Protein AF-A0A1M7IR23-F1 (afdb_monomer_lite)

Organism: NCBI:txid1027249

Sequence (143 aa):
MKNNFIKSIIIGTFAGFVLGLLLWWMEKITGEKVYTLLLNVDFIFQGIRLSLWIEWLFHLIISWLLVYIYLIMLQFCKTWFRRLLLILLLSFLAASSYIPLTILAIKETPALTNGIAIMLWTMGHLFYGISVFYFSNFLHVHK

Secondary structure (DSSP, 8-state):
---HHHHHHHHHHHHHHHHHHHHHHHHHHH---HHHHHT--GGGGTT----HHHHHHHHHHHHHHHHHHHHHHGGG--SHHHHHHHHHHHHHHHHTTHHHHHHT-SS----TT-HHHHHHHHHHHHHHHHHHHHHHHHHHH--

Foldseek 3Di:
DPPLLVLLLVLLVVLLVLLLVLQVVVCVVPVACLSVLQLQPCLVVVNDDDPPVVSSVVSSVVSSVLLSVLVVCVVVVPDLVSSLVSLLVSLVVVLVCSVVSCVSGPDDHDDPPPPVSSVSSSVSSNSSSVSSSVSVCVVVVVD

pLDDT: mean 93.14, std 9.97, range [42.0, 98.62]

Radius of gyration: 15.56 Å; chains: 1; bounding box: 39×24×45 Å

Structure (mmCIF, N/CA/C/O backbone):
data_AF-A0A1M7IR23-F1
#
_entry.id   AF-A0A1M7IR23-F1
#
loop_
_atom_site.group_PDB
_atom_site.id
_atom_site.type_symbol
_atom_site.label_atom_id
_atom_site.label_alt_id
_atom_site.label_comp_id
_atom_site.label_asym_id
_atom_site.label_entity_id
_atom_site.label_seq_id
_atom_site.pdbx_PDB_ins_code
_atom_site.Cartn_x
_atom_site.Cartn_y
_atom_site.Cartn_z
_atom_site.occupancy
_atom_site.B_iso_or_equiv
_atom_site.auth_seq_id
_atom_site.auth_comp_id
_atom_site.auth_asym_id
_atom_site.auth_atom_id
_atom_site.pdbx_PDB_model_num
ATOM 1 N N . MET A 1 1 ? -7.055 -2.671 27.732 1.00 46.69 1 MET A N 1
ATOM 2 C CA . MET A 1 1 ? -6.507 -2.383 26.386 1.00 46.69 1 MET A CA 1
ATOM 3 C C . MET A 1 1 ? -6.452 -3.680 25.578 1.00 46.69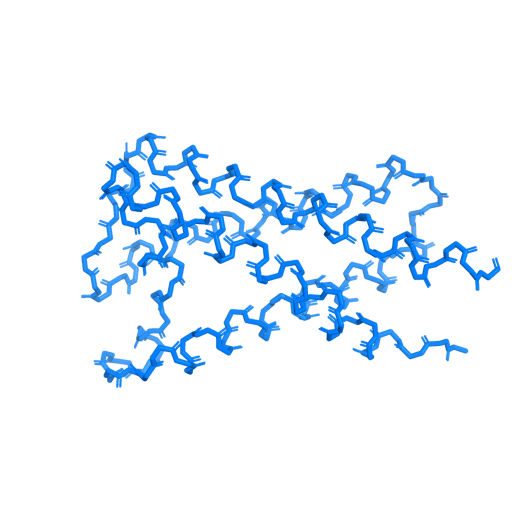 1 MET A C 1
ATOM 5 O O . MET A 1 1 ? -5.680 -4.554 25.934 1.00 46.69 1 MET A O 1
ATOM 9 N N . LYS A 1 2 ? -7.318 -3.877 24.566 1.00 58.16 2 LYS A N 1
ATOM 10 C CA . LYS A 1 2 ? -7.216 -5.048 23.660 1.00 58.16 2 LYS A CA 1
ATOM 11 C C . LYS A 1 2 ? -6.091 -4.729 22.666 1.00 58.16 2 LYS A C 1
ATOM 13 O O . LYS A 1 2 ? -6.103 -3.632 22.124 1.00 58.16 2 LYS A O 1
ATOM 18 N N . ASN A 1 3 ? -5.128 -5.630 22.494 1.00 85.00 3 ASN A N 1
ATOM 19 C CA . ASN A 1 3 ? -3.838 -5.366 21.851 1.00 85.00 3 ASN A CA 1
ATOM 20 C C . ASN A 1 3 ? -3.979 -4.857 20.394 1.00 85.00 3 ASN A C 1
ATOM 22 O O . ASN A 1 3 ? -4.176 -5.652 19.474 1.00 85.00 3 ASN A O 1
ATOM 26 N N . ASN A 1 4 ? -3.902 -3.534 20.190 1.00 89.19 4 ASN A N 1
ATOM 27 C CA . ASN A 1 4 ? -4.023 -2.894 18.871 1.00 89.19 4 ASN A CA 1
ATOM 28 C C . ASN A 1 4 ? -2.968 -3.403 17.881 1.00 89.19 4 ASN A C 1
ATOM 30 O O . ASN A 1 4 ? -3.243 -3.446 16.689 1.00 89.19 4 ASN A O 1
ATOM 34 N N . PHE A 1 5 ? -1.811 -3.841 18.380 1.00 92.44 5 PHE A N 1
ATOM 35 C CA . PHE A 1 5 ? -0.742 -4.413 17.569 1.00 92.44 5 PHE A CA 1
ATOM 36 C C . PHE A 1 5 ? -1.143 -5.752 16.931 1.00 92.44 5 PHE A C 1
ATOM 38 O O . PHE A 1 5 ? -0.986 -5.955 15.733 1.00 92.44 5 PHE A O 1
ATOM 45 N N . ILE A 1 6 ? -1.749 -6.665 17.699 1.00 93.31 6 ILE A N 1
ATOM 46 C CA . ILE A 1 6 ? -2.230 -7.942 17.139 1.00 93.31 6 ILE A CA 1
ATOM 47 C C . ILE A 1 6 ? -3.343 -7.682 16.119 1.00 93.31 6 ILE A C 1
ATOM 49 O O . ILE A 1 6 ? -3.360 -8.269 15.039 1.00 93.31 6 ILE A O 1
ATOM 53 N N . LYS A 1 7 ? -4.262 -6.761 16.437 1.00 93.62 7 LYS A N 1
ATOM 54 C CA . LYS A 1 7 ? -5.332 -6.378 15.510 1.00 93.62 7 LYS A CA 1
ATOM 55 C C . LYS A 1 7 ? -4.785 -5.794 14.210 1.00 93.62 7 LYS A C 1
ATOM 57 O O . LYS A 1 7 ? -5.320 -6.121 13.155 1.00 93.62 7 LYS A O 1
ATOM 62 N N . SER A 1 8 ? -3.749 -4.956 14.269 1.00 96.31 8 SER A N 1
ATOM 63 C CA . SER A 1 8 ? -3.169 -4.354 13.069 1.00 96.31 8 SER A CA 1
ATOM 64 C C . SER A 1 8 ? -2.486 -5.378 12.175 1.00 96.31 8 SER A C 1
ATOM 66 O O . SER A 1 8 ? -2.649 -5.297 10.961 1.00 96.31 8 SER A O 1
ATOM 68 N N . ILE A 1 9 ? -1.813 -6.378 12.754 1.00 96.62 9 ILE A N 1
ATOM 69 C CA . ILE A 1 9 ? -1.247 -7.494 11.985 1.00 96.62 9 ILE A CA 1
ATOM 70 C C . ILE A 1 9 ? -2.359 -8.258 11.264 1.00 96.62 9 ILE A C 1
ATOM 72 O O . ILE A 1 9 ? -2.277 -8.457 10.056 1.00 96.62 9 ILE A O 1
ATOM 76 N N . ILE A 1 10 ? -3.427 -8.644 11.968 1.00 96.00 10 ILE A N 1
ATOM 77 C CA . ILE A 1 10 ? -4.526 -9.420 11.370 1.00 96.00 10 ILE A CA 1
ATOM 78 C C . ILE A 1 10 ? -5.216 -8.616 10.261 1.00 96.00 10 ILE A C 1
ATOM 80 O O . ILE A 1 10 ? -5.286 -9.063 9.118 1.00 96.00 10 ILE A O 1
ATOM 84 N N . ILE A 1 11 ? -5.699 -7.413 10.584 1.00 97.12 11 ILE A N 1
ATOM 85 C CA . ILE A 1 11 ? -6.454 -6.571 9.646 1.00 97.12 11 ILE A CA 1
ATOM 86 C C . ILE A 1 11 ? -5.583 -6.173 8.452 1.00 97.12 11 ILE A C 1
ATOM 88 O O . ILE A 1 11 ? -6.040 -6.266 7.316 1.00 97.12 11 ILE A O 1
ATOM 92 N N . GLY A 1 12 ? -4.343 -5.739 8.698 1.00 97.62 12 GLY A N 1
ATOM 93 C CA . GLY A 1 12 ? -3.431 -5.322 7.635 1.00 97.62 12 GLY A CA 1
ATOM 94 C C . GLY A 1 12 ? -3.013 -6.486 6.743 1.00 97.62 12 GLY A C 1
ATOM 95 O O . GLY A 1 12 ? -2.921 -6.316 5.536 1.00 97.62 12 GLY A O 1
ATOM 96 N N . THR A 1 13 ? -2.881 -7.698 7.288 1.00 97.44 13 THR A N 1
ATOM 97 C CA . THR A 1 13 ? -2.653 -8.891 6.461 1.00 97.44 13 THR A CA 1
ATOM 98 C C . THR A 1 13 ? -3.815 -9.115 5.498 1.00 97.44 13 THR A C 1
ATOM 100 O O . THR A 1 13 ? -3.600 -9.133 4.290 1.00 97.44 13 THR A O 1
ATOM 103 N N . PHE A 1 14 ? -5.056 -9.207 5.990 1.00 97.38 14 PHE A N 1
ATOM 104 C CA . PHE A 1 14 ? -6.212 -9.430 5.113 1.00 97.38 14 PHE A CA 1
ATOM 105 C C . PHE A 1 14 ? -6.420 -8.294 4.104 1.00 97.38 14 PHE A C 1
ATOM 107 O O . PHE A 1 14 ? -6.625 -8.559 2.921 1.00 97.38 14 PHE A O 1
ATOM 114 N N . ALA A 1 15 ? -6.334 -7.034 4.536 1.00 97.94 15 ALA A N 1
ATOM 115 C CA . ALA A 1 15 ? -6.494 -5.893 3.637 1.00 97.94 15 ALA A CA 1
ATOM 116 C C . ALA A 1 15 ? -5.353 -5.798 2.608 1.00 97.94 15 ALA A C 1
ATOM 118 O O . ALA A 1 15 ? -5.609 -5.527 1.436 1.00 97.94 15 ALA A O 1
ATOM 119 N N . GLY A 1 16 ? -4.110 -6.065 3.017 1.00 97.62 16 GLY A N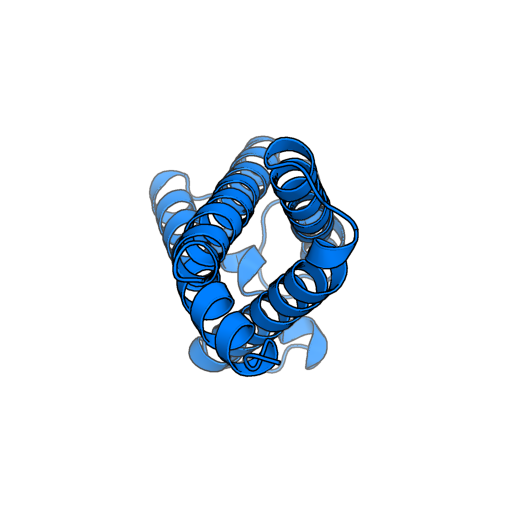 1
ATOM 120 C CA . GLY A 1 16 ? -2.951 -6.123 2.128 1.00 97.62 16 GLY A CA 1
ATOM 121 C C . GLY A 1 16 ? -3.072 -7.238 1.089 1.00 97.62 16 GLY A C 1
ATOM 122 O O . GLY A 1 16 ? -2.802 -7.003 -0.087 1.00 97.62 16 GLY A O 1
ATOM 123 N N . PHE A 1 17 ? -3.571 -8.416 1.481 1.00 96.88 17 PHE A N 1
ATOM 124 C CA . PHE A 1 17 ? -3.894 -9.490 0.538 1.00 96.88 17 PHE A CA 1
ATOM 125 C C . PHE A 1 17 ? -4.951 -9.065 -0.481 1.00 96.88 17 PHE A C 1
ATOM 127 O O . PHE A 1 17 ? -4.759 -9.299 -1.672 1.00 96.88 17 PHE A O 1
ATOM 134 N N . VAL A 1 18 ? -6.031 -8.407 -0.042 1.00 97.50 18 VAL A N 1
ATOM 135 C CA . VAL A 1 18 ? -7.059 -7.876 -0.954 1.00 97.50 18 VAL A CA 1
ATOM 136 C C . VAL A 1 18 ? -6.439 -6.911 -1.965 1.00 97.50 18 VAL A C 1
ATOM 138 O O . VAL A 1 18 ? -6.670 -7.069 -3.161 1.00 97.50 18 VAL A O 1
ATOM 141 N N . LEU A 1 19 ? -5.617 -5.958 -1.513 1.00 98.25 19 LEU A N 1
ATOM 142 C CA . LEU A 1 19 ? -4.945 -4.997 -2.392 1.00 98.25 19 LEU A CA 1
ATOM 143 C C . LEU A 1 19 ? -4.027 -5.686 -3.406 1.00 98.25 19 LEU A C 1
ATOM 145 O O . LEU A 1 19 ? -4.135 -5.434 -4.605 1.00 98.25 19 LEU A O 1
ATOM 149 N N . GLY A 1 20 ? -3.129 -6.549 -2.929 1.00 97.62 20 GLY A N 1
ATOM 150 C CA . GLY A 1 20 ? -2.149 -7.203 -3.789 1.00 97.62 20 GLY A CA 1
ATOM 151 C C . GLY A 1 20 ? -2.800 -8.140 -4.803 1.00 97.62 20 GLY A C 1
ATOM 152 O O . GLY A 1 20 ? -2.437 -8.100 -5.974 1.00 97.62 20 GLY A O 1
ATOM 153 N N . LEU A 1 21 ? -3.813 -8.917 -4.400 1.00 97.44 21 LEU A N 1
ATOM 154 C CA . LEU A 1 21 ? -4.580 -9.752 -5.330 1.00 97.44 21 LEU A CA 1
ATOM 155 C C . LEU A 1 21 ? -5.333 -8.904 -6.358 1.00 97.44 21 LEU A C 1
ATOM 157 O O . LEU A 1 21 ? -5.320 -9.238 -7.539 1.00 97.44 21 LEU A O 1
ATOM 161 N N . LEU A 1 22 ? -5.967 -7.809 -5.931 1.00 98.12 22 LEU A N 1
ATOM 162 C CA . LEU A 1 22 ? -6.719 -6.933 -6.826 1.00 98.12 22 LEU A CA 1
ATOM 163 C C . LEU A 1 22 ? -5.813 -6.300 -7.887 1.00 98.12 22 LEU A C 1
ATOM 165 O O . LEU A 1 22 ? -6.127 -6.375 -9.073 1.00 98.12 22 LEU A O 1
ATOM 169 N N . LEU A 1 23 ? -4.673 -5.734 -7.480 1.00 98.25 23 LEU A N 1
ATOM 170 C CA . LEU A 1 23 ? -3.718 -5.144 -8.420 1.00 98.25 23 LEU A CA 1
ATOM 171 C C . LEU A 1 23 ? -3.078 -6.204 -9.320 1.00 98.25 23 LEU A C 1
ATOM 173 O O . LEU A 1 23 ? -2.887 -5.943 -10.505 1.00 98.25 23 LEU A O 1
ATOM 177 N N . TRP A 1 24 ? -2.801 -7.404 -8.799 1.00 98.12 24 TRP A N 1
ATOM 178 C CA . TRP A 1 24 ? -2.305 -8.520 -9.609 1.00 98.12 24 TRP A CA 1
ATOM 179 C C . TRP A 1 24 ? -3.298 -8.902 -10.709 1.00 98.12 24 TRP A C 1
ATOM 181 O O . TRP A 1 24 ? -2.919 -9.020 -11.873 1.00 98.12 24 TRP A O 1
ATOM 191 N N . TRP A 1 25 ? -4.579 -9.046 -10.360 1.00 98.31 25 TRP A N 1
ATOM 192 C CA . TRP A 1 25 ? -5.643 -9.332 -11.324 1.00 98.31 25 TRP A CA 1
ATOM 193 C C . TRP A 1 25 ? -5.797 -8.210 -12.355 1.00 98.31 25 TRP A C 1
ATOM 195 O O . TRP A 1 25 ? -5.897 -8.493 -13.548 1.00 98.31 25 TRP A O 1
ATOM 205 N N . MET A 1 26 ? -5.784 -6.947 -11.918 1.00 98.38 26 MET A N 1
ATOM 206 C CA . MET A 1 26 ? -5.869 -5.790 -12.814 1.00 98.38 26 MET A CA 1
ATOM 207 C C . MET A 1 26 ? -4.711 -5.768 -13.812 1.00 98.38 26 MET A C 1
ATOM 209 O O . MET A 1 26 ? -4.964 -5.669 -15.008 1.00 98.38 26 MET A O 1
ATOM 213 N N . GLU A 1 27 ? -3.473 -5.950 -13.348 1.00 98.50 27 GLU A N 1
ATOM 214 C CA . GLU A 1 27 ? -2.290 -6.030 -14.213 1.00 98.50 27 GLU A CA 1
ATOM 215 C C . GLU A 1 27 ? -2.403 -7.171 -15.231 1.00 98.50 27 GLU A C 1
ATOM 217 O O . GLU A 1 27 ? -2.088 -6.987 -16.406 1.00 98.50 27 GLU A O 1
ATOM 222 N N . LYS A 1 28 ? -2.903 -8.344 -14.822 1.00 98.12 28 LYS A N 1
ATOM 223 C CA . LYS A 1 28 ? -3.093 -9.478 -15.740 1.00 98.12 28 LYS A CA 1
ATOM 224 C C . LYS A 1 28 ? -4.121 -9.212 -16.836 1.00 98.12 28 LYS A C 1
ATOM 226 O O . LYS A 1 28 ? -3.969 -9.757 -17.925 1.00 98.12 28 LYS A O 1
ATOM 231 N N . ILE A 1 29 ? -5.147 -8.412 -16.555 1.00 98.00 29 ILE A N 1
ATOM 232 C CA . ILE A 1 29 ? -6.216 -8.103 -17.513 1.00 98.00 29 ILE A CA 1
ATOM 233 C C . ILE A 1 29 ? -5.825 -6.939 -18.430 1.00 98.00 29 ILE A C 1
ATOM 235 O O . ILE A 1 29 ? -6.089 -6.999 -19.628 1.00 98.00 29 ILE A O 1
ATOM 239 N N . THR A 1 30 ? -5.224 -5.877 -17.889 1.00 97.62 30 THR A N 1
ATOM 240 C CA . THR A 1 30 ? -4.953 -4.642 -18.644 1.00 97.62 30 THR A CA 1
ATOM 241 C C . THR A 1 30 ? -3.548 -4.584 -19.236 1.00 97.62 30 THR A C 1
ATOM 243 O O . THR A 1 30 ? -3.311 -3.802 -20.151 1.00 97.62 30 THR A O 1
ATOM 246 N N . GLY A 1 31 ? -2.609 -5.379 -18.716 1.00 97.56 31 GLY A N 1
ATOM 247 C CA . GLY A 1 31 ? -1.181 -5.279 -19.029 1.00 97.56 31 GLY A CA 1
ATOM 248 C C . GLY A 1 31 ? -0.471 -4.122 -18.318 1.00 97.56 31 GLY A C 1
ATOM 249 O O . GLY A 1 31 ? 0.750 -4.001 -18.423 1.00 97.56 31 GLY A O 1
ATOM 250 N N . GLU A 1 32 ? -1.202 -3.289 -17.573 1.00 98.12 32 GLU A N 1
ATOM 251 C CA . GLU A 1 32 ? -0.627 -2.177 -16.822 1.00 98.12 32 GLU A CA 1
ATOM 252 C C . GLU A 1 32 ? 0.116 -2.692 -15.595 1.00 98.12 32 GLU A C 1
ATOM 254 O O . GLU A 1 32 ? -0.480 -3.338 -14.736 1.00 98.12 32 GLU A O 1
ATOM 259 N N . LYS A 1 33 ? 1.406 -2.363 -15.485 1.00 97.88 33 LYS A N 1
ATOM 260 C CA . LYS A 1 33 ? 2.358 -2.896 -14.492 1.00 97.88 33 LYS A CA 1
ATOM 261 C C . LYS A 1 33 ? 2.138 -2.398 -13.047 1.00 97.88 33 LYS A C 1
ATOM 263 O O . LYS A 1 33 ? 3.093 -2.084 -12.339 1.00 97.88 33 LYS A O 1
ATOM 268 N N . VAL A 1 34 ? 0.887 -2.269 -12.599 1.00 98.19 34 VAL A N 1
ATOM 269 C CA . VAL A 1 34 ? 0.507 -1.717 -11.285 1.00 98.19 34 VAL A CA 1
ATOM 270 C C . VAL A 1 34 ? 0.831 -2.642 -10.113 1.00 98.19 34 VAL A C 1
ATOM 272 O O . VAL A 1 34 ? 1.140 -2.159 -9.028 1.00 98.19 34 VAL A O 1
ATOM 275 N N . TYR A 1 35 ? 0.807 -3.959 -10.301 1.00 97.81 35 TYR A N 1
ATOM 276 C CA . TYR A 1 35 ? 1.234 -4.915 -9.279 1.00 97.81 35 TYR A CA 1
ATOM 277 C C . TYR A 1 35 ? 2.757 -5.041 -9.237 1.00 97.81 35 TYR A C 1
ATOM 279 O O . TYR A 1 35 ? 3.348 -5.125 -8.162 1.00 97.81 35 TYR A O 1
ATOM 287 N N . THR A 1 36 ? 3.407 -4.968 -10.396 1.00 96.69 36 THR A N 1
ATOM 288 C CA . THR A 1 36 ? 4.863 -4.857 -10.495 1.00 96.69 36 THR A CA 1
ATOM 289 C C . THR A 1 36 ? 5.361 -3.577 -9.813 1.00 96.69 36 THR A C 1
ATOM 291 O O . THR A 1 36 ? 6.337 -3.629 -9.067 1.00 96.69 36 THR A O 1
ATOM 294 N N . LEU A 1 37 ? 4.663 -2.449 -10.000 1.00 97.25 37 LEU A N 1
ATOM 295 C CA . LEU A 1 37 ? 4.935 -1.198 -9.288 1.00 97.25 37 LEU A CA 1
ATOM 296 C C . LEU A 1 37 ? 4.704 -1.338 -7.783 1.00 97.25 37 LEU A C 1
ATOM 298 O O . LEU A 1 37 ? 5.515 -0.825 -7.018 1.00 97.25 37 LEU A O 1
ATOM 302 N N . LEU A 1 38 ? 3.641 -2.040 -7.359 1.00 96.88 38 LEU A N 1
ATOM 303 C CA . LEU A 1 38 ? 3.421 -2.334 -5.943 1.00 96.88 38 LEU A CA 1
ATOM 304 C C . LEU A 1 38 ? 4.669 -3.008 -5.389 1.00 96.88 38 LEU A C 1
ATOM 306 O O . LEU A 1 38 ? 5.282 -2.477 -4.489 1.00 96.88 38 LEU A O 1
ATOM 310 N N . LEU A 1 39 ? 5.138 -4.093 -5.994 1.00 95.44 39 LEU A N 1
ATOM 311 C CA . LEU A 1 39 ? 6.285 -4.853 -5.495 1.00 95.44 39 LEU A CA 1
ATOM 312 C C . LEU A 1 39 ? 7.661 -4.194 -5.697 1.00 95.44 39 LEU A C 1
ATOM 314 O O . LEU A 1 39 ? 8.678 -4.796 -5.354 1.00 95.44 39 LEU A O 1
ATOM 318 N N . ASN A 1 40 ? 7.729 -2.969 -6.218 1.00 93.62 40 ASN A N 1
ATOM 319 C CA . ASN A 1 40 ? 8.982 -2.257 -6.444 1.00 93.62 40 ASN A CA 1
ATOM 320 C C . ASN A 1 40 ? 9.571 -1.731 -5.120 1.00 93.62 40 ASN A C 1
ATOM 322 O O . ASN A 1 40 ? 9.486 -0.544 -4.831 1.00 93.62 40 ASN A O 1
ATOM 326 N N . VAL A 1 41 ? 10.179 -2.608 -4.315 1.00 91.50 41 VAL A N 1
ATOM 327 C CA . VAL A 1 41 ? 10.924 -2.256 -3.078 1.00 91.50 41 VAL A CA 1
ATOM 328 C C . VAL A 1 41 ? 12.426 -2.510 -3.190 1.00 91.50 41 VAL A C 1
ATOM 330 O O . VAL A 1 41 ? 13.200 -2.140 -2.311 1.00 91.50 41 VAL A O 1
ATOM 333 N N . ASP A 1 42 ? 12.859 -3.083 -4.305 1.00 84.88 42 ASP A N 1
ATOM 334 C CA . ASP A 1 42 ? 14.247 -3.388 -4.654 1.00 84.88 42 ASP A CA 1
ATOM 335 C C . ASP A 1 42 ? 15.144 -2.140 -4.611 1.00 84.88 42 ASP A C 1
ATOM 337 O O . ASP A 1 42 ? 16.348 -2.235 -4.364 1.00 84.88 42 ASP A O 1
ATOM 341 N N . PHE A 1 43 ? 14.558 -0.955 -4.826 1.00 87.31 43 PHE A N 1
ATOM 342 C CA . PHE A 1 43 ? 15.260 0.327 -4.758 1.00 87.31 43 PHE A CA 1
ATOM 343 C C . PHE A 1 43 ? 15.863 0.599 -3.375 1.00 87.31 43 PHE A C 1
ATOM 345 O O . PHE A 1 43 ? 16.894 1.260 -3.276 1.00 87.31 43 PHE A O 1
ATOM 352 N N . ILE A 1 44 ? 15.278 0.035 -2.312 1.00 87.06 44 ILE A N 1
ATOM 353 C CA . ILE A 1 44 ? 15.803 0.122 -0.941 1.00 87.06 44 ILE A CA 1
ATOM 354 C C . ILE A 1 44 ? 17.150 -0.610 -0.833 1.00 87.06 44 ILE A C 1
ATOM 356 O O . ILE A 1 44 ? 18.024 -0.207 -0.070 1.00 87.06 44 ILE A O 1
ATOM 360 N N . PHE A 1 45 ? 17.340 -1.660 -1.635 1.00 87.19 45 PHE A N 1
ATOM 361 C CA . PHE A 1 45 ? 18.513 -2.534 -1.617 1.00 87.19 45 PHE A CA 1
ATOM 362 C C . PHE A 1 45 ? 19.413 -2.332 -2.838 1.00 87.19 45 PHE A C 1
ATOM 364 O O . PHE A 1 45 ? 20.116 -3.255 -3.243 1.00 87.19 45 PHE A O 1
ATOM 371 N N . GLN A 1 46 ? 19.385 -1.138 -3.440 1.00 83.31 46 GLN A N 1
ATOM 372 C CA . GLN A 1 46 ? 20.232 -0.775 -4.585 1.00 83.31 46 GLN A CA 1
ATOM 373 C C . GLN A 1 46 ? 20.127 -1.767 -5.762 1.00 83.31 46 GLN A C 1
ATOM 375 O O . GLN A 1 46 ? 21.104 -2.026 -6.461 1.00 83.31 46 GLN A O 1
ATOM 380 N N . GLY A 1 47 ? 18.943 -2.350 -5.981 1.00 77.12 47 GLY A N 1
ATOM 381 C CA . GLY A 1 47 ? 18.698 -3.265 -7.099 1.00 77.12 47 GLY A CA 1
ATOM 382 C C . GLY A 1 47 ? 19.110 -4.716 -6.861 1.00 77.12 47 GLY A C 1
ATOM 383 O O . GLY A 1 47 ? 19.076 -5.512 -7.804 1.00 77.12 47 GLY A O 1
ATOM 384 N N . ILE A 1 48 ? 19.455 -5.102 -5.625 1.00 87.00 48 ILE A N 1
ATOM 385 C CA . ILE A 1 48 ? 19.532 -6.523 -5.266 1.00 87.00 48 ILE A CA 1
ATOM 386 C C . ILE A 1 48 ? 18.156 -7.146 -5.514 1.00 87.00 48 ILE A C 1
ATOM 388 O O . ILE A 1 48 ? 17.157 -6.714 -4.940 1.00 87.00 48 ILE A O 1
ATOM 392 N N . ARG A 1 49 ?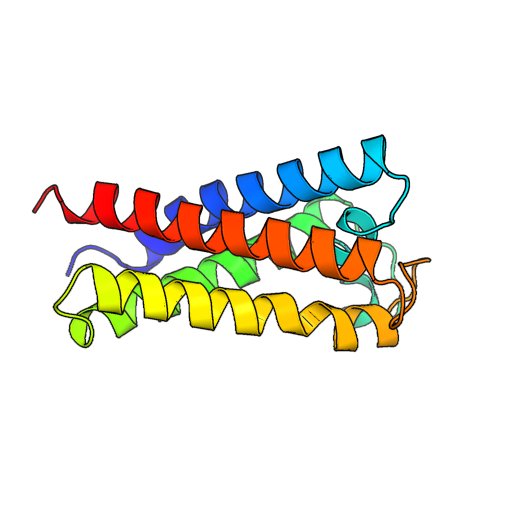 18.115 -8.183 -6.359 1.00 85.00 49 ARG A N 1
ATOM 393 C CA . ARG A 1 49 ? 16.883 -8.925 -6.643 1.00 85.00 49 ARG A CA 1
ATOM 394 C C . ARG A 1 49 ? 16.392 -9.596 -5.369 1.00 85.00 49 ARG A C 1
ATOM 396 O O . ARG A 1 49 ? 16.998 -10.556 -4.890 1.00 85.00 49 ARG A O 1
ATOM 403 N N . LEU A 1 50 ? 15.289 -9.090 -4.841 1.00 88.56 50 LEU A N 1
ATOM 404 C CA . LEU A 1 50 ? 14.596 -9.705 -3.727 1.00 88.56 50 LEU A CA 1
ATOM 405 C C . LEU A 1 50 ? 13.749 -10.873 -4.234 1.00 88.56 50 LEU A C 1
ATOM 407 O O . LEU A 1 50 ? 13.372 -10.956 -5.402 1.00 88.56 50 LEU A O 1
ATOM 411 N N . SER A 1 51 ? 13.458 -11.816 -3.341 1.00 92.00 51 SER A N 1
ATOM 412 C CA . SER A 1 51 ? 12.422 -12.798 -3.643 1.00 92.00 51 SER A CA 1
ATOM 413 C C . SER A 1 51 ? 11.052 -12.130 -3.565 1.00 92.00 51 SER A C 1
ATOM 415 O O . SER A 1 51 ? 10.833 -11.248 -2.732 1.00 92.00 51 SER A O 1
ATOM 417 N N . LEU A 1 52 ? 10.104 -12.623 -4.360 1.00 90.44 52 LEU A N 1
ATOM 418 C CA . LEU A 1 52 ? 8.715 -12.160 -4.353 1.00 90.44 52 LEU A CA 1
ATOM 419 C C . LEU A 1 52 ? 8.113 -12.117 -2.937 1.00 90.44 52 LEU A C 1
ATOM 421 O O . LEU A 1 52 ? 7.392 -11.187 -2.590 1.00 90.44 52 LEU A O 1
ATOM 425 N N . TRP A 1 53 ? 8.428 -13.115 -2.104 1.00 92.50 53 TRP A N 1
ATOM 426 C CA . TRP A 1 53 ? 7.931 -13.209 -0.730 1.00 92.50 53 TRP A CA 1
ATOM 427 C C . TRP A 1 53 ? 8.468 -12.097 0.170 1.00 92.50 53 TRP A C 1
ATOM 429 O O . TRP A 1 53 ? 7.748 -11.606 1.036 1.00 92.50 53 TRP A O 1
ATOM 439 N N . ILE A 1 54 ? 9.718 -11.681 -0.046 1.00 92.94 54 ILE A N 1
ATOM 440 C CA . ILE A 1 54 ? 10.326 -10.575 0.697 1.00 92.94 54 ILE A CA 1
ATOM 441 C C . ILE A 1 54 ? 9.706 -9.247 0.248 1.00 92.94 54 ILE A C 1
ATOM 443 O O . ILE A 1 54 ? 9.335 -8.442 1.099 1.00 92.94 54 ILE A O 1
ATOM 447 N N . GLU A 1 55 ? 9.520 -9.040 -1.060 1.00 93.88 55 GLU A N 1
ATOM 448 C CA . GLU A 1 55 ? 8.851 -7.843 -1.600 1.00 93.88 55 GLU A CA 1
ATOM 449 C C . GLU A 1 55 ? 7.427 -7.692 -1.044 1.00 93.88 55 GLU A C 1
ATOM 451 O O . GLU A 1 55 ? 7.019 -6.609 -0.612 1.00 93.88 55 GLU A O 1
ATOM 456 N N . TRP A 1 56 ? 6.691 -8.803 -0.968 1.00 94.38 56 TRP A N 1
ATOM 457 C CA . TRP A 1 56 ? 5.374 -8.861 -0.336 1.00 94.38 56 TRP A CA 1
ATOM 458 C C . TRP A 1 56 ? 5.408 -8.539 1.157 1.00 94.38 56 TRP A C 1
ATOM 460 O O . TRP A 1 56 ? 4.555 -7.800 1.651 1.00 94.38 56 TRP A O 1
ATOM 470 N N . LEU A 1 57 ? 6.385 -9.080 1.887 1.00 95.12 57 LEU A N 1
ATOM 471 C CA . LEU A 1 57 ? 6.502 -8.857 3.325 1.00 95.12 57 LEU A CA 1
ATOM 472 C C . LEU A 1 57 ? 6.711 -7.374 3.652 1.00 95.12 57 LEU A C 1
ATOM 474 O O . LEU A 1 57 ? 6.088 -6.875 4.589 1.00 95.12 57 LEU A O 1
ATOM 478 N N . PHE A 1 58 ? 7.512 -6.650 2.864 1.00 94.31 58 PHE A N 1
ATOM 479 C CA . PHE A 1 58 ? 7.670 -5.201 3.032 1.00 94.31 58 PHE A CA 1
ATOM 480 C C . PHE A 1 58 ? 6.333 -4.461 2.920 1.00 94.31 58 PHE A C 1
ATOM 482 O O . PHE A 1 58 ? 6.017 -3.626 3.769 1.00 94.31 58 PHE A O 1
ATOM 489 N N . HIS A 1 59 ? 5.500 -4.822 1.945 1.00 93.56 59 HIS A N 1
ATOM 490 C CA . HIS A 1 59 ? 4.169 -4.232 1.791 1.00 93.56 59 HIS A CA 1
ATOM 491 C C . HIS A 1 59 ? 3.233 -4.564 2.947 1.00 93.56 59 HIS A C 1
ATOM 493 O O . HIS A 1 59 ? 2.497 -3.692 3.415 1.00 93.56 59 HIS A O 1
ATOM 499 N N . LEU A 1 60 ? 3.287 -5.797 3.455 1.00 96.19 60 LEU A N 1
ATOM 500 C CA . LEU A 1 60 ? 2.519 -6.177 4.636 1.00 96.19 60 LEU A CA 1
ATOM 501 C C . LEU A 1 60 ? 2.953 -5.384 5.871 1.00 96.19 60 LEU A C 1
ATOM 503 O O . LEU A 1 60 ? 2.087 -4.914 6.603 1.00 96.19 60 LEU A O 1
ATOM 507 N N . ILE A 1 61 ? 4.253 -5.148 6.069 1.00 97.25 61 ILE A N 1
ATOM 508 C CA . ILE A 1 61 ? 4.757 -4.317 7.174 1.00 97.25 61 ILE A CA 1
ATOM 509 C C . ILE A 1 61 ? 4.198 -2.890 7.086 1.00 97.25 61 ILE A C 1
ATOM 511 O O . ILE A 1 61 ? 3.704 -2.363 8.087 1.00 97.25 61 ILE A O 1
ATOM 515 N N . ILE A 1 62 ? 4.214 -2.277 5.896 1.00 96.44 62 ILE A N 1
ATOM 516 C CA . ILE A 1 62 ? 3.622 -0.947 5.684 1.00 96.44 62 ILE A CA 1
ATOM 517 C C . ILE A 1 62 ? 2.113 -0.970 5.954 1.00 96.44 62 ILE A C 1
ATOM 519 O O . ILE A 1 62 ? 1.591 -0.074 6.624 1.00 96.44 62 ILE A O 1
ATOM 523 N N . SER A 1 63 ? 1.409 -2.011 5.509 1.00 97.81 63 SER A N 1
ATOM 524 C CA . SER A 1 63 ? -0.016 -2.173 5.798 1.00 97.81 63 SER A CA 1
ATOM 525 C C . SER A 1 63 ? -0.289 -2.289 7.301 1.00 97.81 63 SER A C 1
ATOM 527 O O . SER A 1 63 ? -1.156 -1.583 7.822 1.00 97.81 63 SER A O 1
ATOM 529 N N . TRP A 1 64 ? 0.477 -3.104 8.033 1.00 98.19 64 TRP A N 1
ATOM 530 C CA . TRP A 1 64 ? 0.348 -3.237 9.486 1.00 98.19 64 TRP A CA 1
ATOM 531 C C . TRP A 1 64 ? 0.567 -1.900 10.192 1.00 98.19 64 TRP A C 1
ATOM 533 O O . TRP A 1 64 ? -0.198 -1.562 11.097 1.00 98.19 64 TRP A O 1
ATOM 543 N N . LEU A 1 65 ? 1.561 -1.119 9.757 1.00 97.94 65 LEU A N 1
ATOM 544 C CA . LEU A 1 65 ? 1.832 0.211 10.298 1.00 97.94 65 LEU A CA 1
ATOM 545 C C . LEU A 1 65 ? 0.664 1.177 10.047 1.00 97.94 65 LEU A C 1
ATOM 547 O O . LEU A 1 65 ? 0.195 1.820 10.987 1.00 97.94 65 LEU A O 1
ATOM 551 N N . LEU A 1 66 ? 0.146 1.242 8.816 1.00 97.81 66 LEU A N 1
ATOM 552 C CA . LEU A 1 66 ? -1.002 2.090 8.473 1.00 97.81 66 LEU A CA 1
ATOM 553 C C . LEU A 1 66 ? -2.243 1.732 9.297 1.00 97.81 66 LEU A C 1
ATOM 555 O O . LEU A 1 66 ? -2.919 2.617 9.827 1.00 97.81 66 LEU A O 1
ATOM 559 N N . VAL A 1 67 ? -2.529 0.437 9.451 1.00 97.88 67 VAL A N 1
ATOM 560 C CA . VAL A 1 67 ? -3.658 -0.022 10.265 1.00 97.88 67 VAL A CA 1
ATOM 561 C C . VAL A 1 67 ? -3.434 0.291 11.742 1.00 97.88 67 VAL A C 1
ATOM 563 O O . VAL A 1 67 ? -4.368 0.705 12.425 1.00 97.88 67 VAL A O 1
ATOM 566 N N . TYR A 1 68 ? -2.216 0.125 12.254 1.00 96.75 68 TYR A N 1
ATOM 567 C CA . TYR A 1 68 ? -1.895 0.458 13.640 1.00 96.75 68 TYR A CA 1
ATOM 568 C C . TYR A 1 68 ? -2.120 1.948 13.934 1.00 96.75 68 TYR A C 1
ATOM 570 O O . TYR A 1 68 ? -2.798 2.283 14.911 1.00 96.75 68 TYR A O 1
ATOM 578 N N . ILE A 1 69 ? -1.639 2.830 13.049 1.00 96.81 69 ILE A N 1
ATOM 579 C CA . ILE A 1 69 ? -1.874 4.282 13.117 1.00 96.81 69 ILE A CA 1
ATOM 580 C C . ILE A 1 69 ? -3.378 4.571 13.118 1.00 96.81 69 ILE A C 1
ATOM 582 O O . ILE A 1 69 ? -3.875 5.266 14.007 1.00 96.81 69 ILE A O 1
ATOM 586 N N . TYR A 1 70 ? -4.122 3.973 12.184 1.00 96.75 70 TYR A N 1
ATOM 587 C CA . TYR A 1 70 ? -5.576 4.107 12.119 1.00 96.75 70 TYR A CA 1
ATOM 588 C C . TYR A 1 70 ? -6.261 3.694 13.434 1.00 96.75 70 TYR A C 1
ATOM 590 O O . TYR A 1 70 ? -7.063 4.461 13.969 1.00 96.75 70 TYR A O 1
ATOM 598 N N . LEU A 1 71 ? -5.913 2.533 14.005 1.00 94.81 71 LEU A N 1
ATOM 599 C CA . LEU A 1 71 ? -6.503 2.027 15.252 1.00 94.81 71 LEU A CA 1
ATOM 600 C C . LEU A 1 71 ? -6.216 2.924 16.465 1.00 94.81 71 LEU A C 1
ATOM 602 O O . LEU A 1 71 ? -7.084 3.059 17.329 1.00 94.81 71 LEU A O 1
ATOM 606 N N . ILE A 1 72 ? -5.035 3.544 16.545 1.00 93.88 72 ILE A N 1
ATOM 607 C CA . ILE A 1 72 ? -4.728 4.531 17.594 1.00 93.88 72 ILE A CA 1
ATOM 608 C C . ILE A 1 72 ? -5.591 5.780 17.414 1.00 93.88 72 ILE A C 1
ATOM 610 O O . ILE A 1 72 ? -6.162 6.293 18.377 1.00 93.88 72 ILE A O 1
ATOM 614 N N . MET A 1 73 ? -5.721 6.259 16.179 1.00 94.06 73 MET A N 1
ATOM 615 C CA . MET A 1 73 ? -6.462 7.479 15.869 1.00 94.06 73 MET A CA 1
ATOM 616 C C . MET A 1 73 ? -7.984 7.326 16.018 1.00 94.06 73 MET A C 1
ATOM 618 O O . MET A 1 73 ? -8.682 8.332 16.168 1.00 94.06 73 MET A O 1
ATOM 622 N N . LEU A 1 74 ? -8.513 6.095 16.067 1.00 91.88 74 LEU A N 1
ATOM 623 C CA . LEU A 1 74 ? -9.944 5.830 16.266 1.00 91.88 74 LEU A CA 1
ATOM 624 C C . LEU A 1 74 ? -10.532 6.494 17.518 1.00 91.88 74 LEU A C 1
ATOM 626 O O . LEU A 1 74 ? -11.717 6.831 17.516 1.00 91.88 74 LEU A O 1
ATOM 630 N N . GLN A 1 75 ? -9.732 6.726 18.564 1.00 88.38 75 GLN A N 1
ATOM 631 C CA . GLN A 1 75 ? -10.192 7.420 19.774 1.00 88.38 75 GLN A CA 1
ATOM 632 C C . GLN A 1 75 ? -10.653 8.865 19.507 1.00 88.38 75 GLN A C 1
ATOM 634 O O . GLN A 1 75 ? -11.514 9.382 20.220 1.00 88.38 75 GLN A O 1
ATOM 639 N N . PHE A 1 76 ? -10.140 9.499 18.448 1.00 89.88 76 PHE A N 1
ATOM 640 C CA . PHE A 1 76 ? -10.521 10.849 18.025 1.00 89.88 76 PHE A CA 1
ATOM 641 C C . PHE A 1 76 ? -11.710 10.846 17.041 1.00 89.88 76 PHE A C 1
ATOM 643 O O . PHE A 1 76 ? -12.343 11.878 16.803 1.00 89.88 76 PHE A O 1
ATOM 650 N N . CYS A 1 77 ? -12.077 9.678 16.505 1.00 90.19 77 CYS A N 1
ATOM 651 C CA . CYS A 1 77 ? -13.129 9.501 15.504 1.00 90.19 77 CYS A CA 1
ATOM 652 C C . CYS A 1 77 ? -14.362 8.809 16.109 1.00 90.19 77 CYS A C 1
ATOM 654 O O . CYS A 1 77 ? -14.545 7.591 16.020 1.00 90.19 77 CYS A O 1
ATOM 656 N N . LYS A 1 78 ? -15.253 9.607 16.712 1.00 85.62 78 LYS A N 1
ATOM 657 C CA . LYS A 1 78 ? -16.455 9.099 17.401 1.00 85.62 78 LYS A CA 1
ATOM 658 C C . LYS A 1 78 ? -17.558 8.588 16.467 1.00 85.62 78 LYS A C 1
ATOM 660 O O . LYS A 1 78 ? -18.338 7.739 16.880 1.00 85.62 78 LYS A O 1
ATOM 665 N N . THR A 1 79 ? -17.628 9.074 15.227 1.00 91.12 79 THR A N 1
ATOM 666 C CA . THR A 1 79 ? -18.681 8.696 14.270 1.00 91.12 79 THR A CA 1
ATOM 667 C C . THR A 1 79 ? -18.160 7.734 13.208 1.00 91.12 79 THR A C 1
ATOM 669 O O . THR A 1 79 ? -16.993 7.795 12.823 1.00 91.12 79 THR A O 1
ATOM 672 N N . TRP A 1 80 ? -19.047 6.878 12.695 1.00 91.44 80 TRP A N 1
ATOM 673 C CA . TRP A 1 80 ? -18.757 5.942 11.603 1.00 91.44 80 TRP A CA 1
ATOM 674 C C . TRP A 1 80 ? -18.154 6.654 10.382 1.00 91.44 80 TRP A C 1
ATOM 676 O O . TRP A 1 80 ? -17.098 6.259 9.893 1.00 91.44 80 TRP A O 1
ATOM 686 N N . PHE A 1 81 ? -18.750 7.782 9.982 1.00 94.06 81 PHE A N 1
ATOM 687 C CA . PHE A 1 81 ? -18.274 8.591 8.858 1.00 94.06 81 PHE A CA 1
ATOM 688 C C . PHE A 1 81 ? -16.854 9.136 9.071 1.00 94.06 81 PHE A C 1
ATOM 690 O O . PHE A 1 81 ? -16.026 9.052 8.171 1.00 94.06 81 PHE A O 1
ATOM 697 N N . ARG A 1 82 ? -16.525 9.640 10.273 1.00 95.12 82 ARG A N 1
ATOM 698 C CA . ARG A 1 82 ? -15.168 10.143 10.567 1.00 95.12 82 ARG A CA 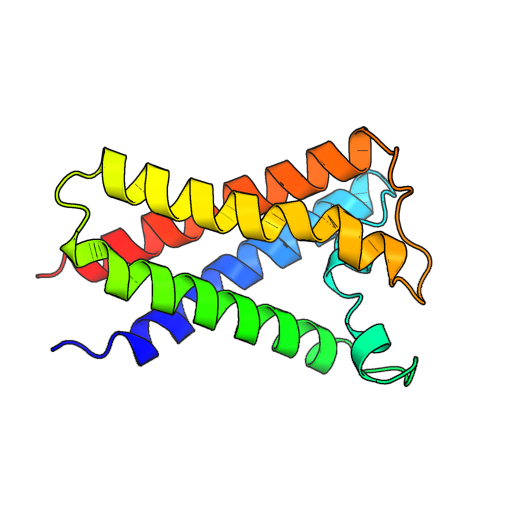1
ATOM 699 C C . ARG A 1 82 ? -14.120 9.034 10.529 1.00 95.12 82 ARG A C 1
ATOM 701 O O . ARG A 1 82 ? -12.998 9.289 10.110 1.00 95.12 82 ARG A O 1
ATOM 708 N N . ARG A 1 83 ? -14.474 7.820 10.961 1.00 95.25 83 ARG A N 1
ATOM 709 C CA . ARG A 1 83 ? -13.583 6.651 10.886 1.00 95.25 83 ARG A CA 1
ATOM 710 C C . ARG A 1 83 ? -13.324 6.249 9.437 1.00 95.25 83 ARG A C 1
ATOM 712 O O . ARG A 1 83 ? -12.173 6.032 9.079 1.00 95.25 83 ARG A O 1
ATOM 719 N N . LEU A 1 84 ? -14.373 6.209 8.611 1.00 96.62 84 LEU A N 1
ATOM 720 C CA . LEU A 1 84 ? -14.247 5.924 7.182 1.00 96.62 84 LEU A CA 1
ATOM 721 C C . LEU A 1 84 ? -13.381 6.982 6.488 1.00 96.62 84 LEU A C 1
ATOM 723 O O . LEU A 1 84 ? -12.425 6.639 5.803 1.00 96.62 84 LEU A O 1
ATOM 727 N N . LEU A 1 85 ? -13.655 8.265 6.725 1.00 97.56 85 LEU A N 1
ATOM 728 C CA . LEU A 1 85 ? -12.875 9.355 6.140 1.00 97.56 85 LEU A CA 1
ATOM 729 C C . LEU A 1 85 ? -11.395 9.288 6.543 1.00 97.56 85 LEU A C 1
ATOM 731 O O . LEU A 1 85 ? -10.527 9.477 5.697 1.00 97.56 85 LEU A O 1
ATOM 735 N N . LEU A 1 86 ? -11.103 8.979 7.811 1.00 97.56 86 LEU A N 1
ATOM 736 C CA . LEU A 1 86 ? -9.732 8.829 8.295 1.00 97.56 86 LEU A CA 1
ATOM 737 C C . LEU A 1 86 ? -8.973 7.738 7.529 1.00 97.56 86 LEU A C 1
ATOM 739 O O . LEU A 1 86 ? -7.859 7.986 7.070 1.00 97.56 86 LEU A O 1
ATOM 743 N N . ILE A 1 87 ? -9.548 6.540 7.383 1.00 97.81 87 ILE A N 1
ATOM 744 C CA . ILE A 1 87 ? -8.851 5.456 6.678 1.00 97.81 87 ILE A CA 1
ATOM 745 C C . ILE A 1 87 ? -8.753 5.717 5.175 1.00 97.81 87 ILE A C 1
ATOM 747 O O . ILE A 1 87 ? -7.734 5.385 4.577 1.00 97.81 87 ILE A O 1
ATOM 751 N N . LEU A 1 88 ? -9.751 6.362 4.568 1.00 98.12 88 LEU A N 1
ATOM 752 C CA . LEU A 1 88 ? -9.669 6.778 3.168 1.00 98.12 88 LEU A CA 1
ATOM 753 C C . LEU A 1 88 ? -8.566 7.818 2.950 1.00 98.12 88 LEU A C 1
ATOM 755 O O . LEU A 1 88 ? -7.841 7.716 1.967 1.00 98.12 88 LEU A O 1
ATOM 759 N N . LEU A 1 89 ? -8.377 8.759 3.880 1.00 98.25 89 LEU A N 1
ATOM 760 C CA . LEU A 1 89 ? -7.281 9.726 3.819 1.00 98.25 89 LEU A CA 1
ATOM 761 C C . LEU A 1 89 ? -5.914 9.044 3.956 1.00 98.25 89 LEU A C 1
ATOM 763 O O . LEU A 1 89 ? -5.025 9.297 3.149 1.00 98.25 89 LEU A O 1
ATOM 767 N N . LEU A 1 90 ? -5.747 8.151 4.937 1.00 98.19 90 LEU A N 1
ATOM 768 C CA . LEU A 1 90 ? -4.510 7.375 5.096 1.00 98.19 90 LEU A CA 1
ATOM 769 C C . LEU A 1 90 ? -4.224 6.507 3.864 1.00 98.19 90 LEU A C 1
ATOM 771 O O . LEU A 1 90 ? -3.081 6.408 3.427 1.00 98.19 90 LEU A O 1
ATOM 775 N N . SER A 1 91 ? -5.265 5.909 3.283 1.00 98.19 91 SER A N 1
ATOM 776 C CA . SER A 1 91 ? -5.144 5.103 2.071 1.00 98.19 91 SER A CA 1
ATOM 777 C C . SER A 1 91 ? -4.807 5.947 0.843 1.00 98.19 91 SER A C 1
ATOM 779 O O . SER A 1 91 ? -4.003 5.535 0.015 1.00 98.19 91 SER A O 1
ATOM 781 N N . PHE A 1 92 ? -5.360 7.155 0.741 1.00 97.88 92 PHE A N 1
ATOM 782 C CA . PHE A 1 92 ? -5.004 8.102 -0.310 1.00 97.88 92 PHE A CA 1
ATOM 783 C C . PHE A 1 92 ? -3.544 8.552 -0.184 1.00 97.88 92 PHE A C 1
ATOM 785 O O . PHE A 1 92 ? -2.825 8.562 -1.177 1.00 97.88 92 PHE A O 1
ATOM 792 N N . LEU A 1 93 ? -3.070 8.840 1.033 1.00 97.88 93 LEU A N 1
ATOM 793 C CA . LEU A 1 93 ? -1.654 9.133 1.281 1.00 97.88 93 LEU A CA 1
ATOM 794 C C . LEU A 1 93 ? -0.753 7.961 0.870 1.00 97.88 93 LEU A C 1
ATOM 796 O O . LEU A 1 93 ? 0.294 8.183 0.267 1.00 97.88 93 LEU A O 1
ATOM 800 N N . ALA A 1 94 ? -1.174 6.723 1.143 1.00 97.31 94 ALA A N 1
ATOM 801 C CA . ALA A 1 94 ? -0.486 5.536 0.647 1.00 97.31 94 ALA A CA 1
ATOM 802 C C . ALA A 1 94 ? -0.540 5.445 -0.889 1.00 97.31 94 ALA A C 1
ATOM 804 O O . ALA A 1 94 ? 0.482 5.177 -1.510 1.00 97.31 94 ALA A O 1
ATOM 805 N N . ALA A 1 95 ? -1.676 5.749 -1.522 1.00 97.88 95 ALA A N 1
ATOM 806 C CA . ALA A 1 95 ? -1.817 5.752 -2.978 1.00 97.88 95 ALA A CA 1
ATOM 807 C C . ALA A 1 95 ? -0.913 6.797 -3.654 1.00 97.88 95 ALA A C 1
ATOM 809 O O . ALA A 1 95 ? -0.385 6.541 -4.736 1.00 97.88 95 ALA A O 1
ATOM 810 N N . SER A 1 96 ? -0.647 7.932 -3.003 1.00 97.50 96 SER A N 1
ATOM 811 C CA . SER A 1 96 ? 0.309 8.938 -3.490 1.00 97.50 96 SER A CA 1
ATOM 812 C C . SER A 1 96 ? 1.735 8.398 -3.638 1.00 97.50 96 SER A C 1
ATOM 814 O O . SER A 1 96 ? 2.542 9.022 -4.328 1.00 97.50 96 SER A O 1
ATOM 816 N N . SER A 1 97 ? 2.045 7.225 -3.065 1.00 96.56 97 SER A N 1
ATOM 817 C CA . SER A 1 97 ? 3.311 6.522 -3.305 1.00 96.56 97 SER A CA 1
ATOM 818 C C . SER A 1 97 ? 3.521 6.104 -4.765 1.00 96.56 97 SER A C 1
ATOM 820 O O . SER A 1 97 ? 4.659 5.831 -5.133 1.00 96.56 97 SER A O 1
ATOM 822 N N . TYR A 1 98 ? 2.491 6.156 -5.622 1.00 98.06 98 TYR A N 1
ATOM 823 C CA . TYR A 1 98 ? 2.629 5.966 -7.072 1.00 98.06 98 TYR A CA 1
ATOM 824 C C . TYR A 1 98 ? 3.778 6.799 -7.653 1.00 98.06 98 TYR A C 1
ATOM 826 O O . TYR A 1 98 ? 4.610 6.285 -8.397 1.00 98.06 98 TYR A O 1
ATOM 834 N N . ILE A 1 99 ? 3.858 8.078 -7.271 1.00 96.94 99 ILE A N 1
ATOM 835 C CA . ILE A 1 99 ? 4.868 9.011 -7.780 1.00 96.94 99 ILE A CA 1
ATOM 836 C C . ILE A 1 99 ? 6.283 8.592 -7.344 1.00 96.94 99 ILE A C 1
ATOM 838 O O . ILE A 1 99 ? 7.100 8.311 -8.224 1.00 96.94 99 ILE A O 1
ATOM 842 N N . PRO A 1 100 ? 6.616 8.515 -6.036 1.00 95.88 100 PRO A N 1
ATOM 843 C CA . PRO A 1 100 ? 7.962 8.138 -5.620 1.00 95.88 100 PRO A CA 1
ATOM 844 C C . PRO A 1 100 ? 8.333 6.712 -6.041 1.00 95.88 100 PRO A C 1
ATOM 846 O O . PRO A 1 100 ? 9.469 6.507 -6.453 1.00 95.88 100 PRO A O 1
ATOM 849 N N . LEU A 1 101 ? 7.408 5.744 -6.009 1.00 95.81 101 LEU A N 1
ATOM 850 C CA . LEU A 1 101 ? 7.706 4.372 -6.436 1.00 95.81 101 LEU A CA 1
ATOM 851 C C . LEU A 1 101 ? 8.031 4.293 -7.929 1.00 95.81 101 LEU A C 1
ATOM 853 O O . LEU A 1 101 ? 8.932 3.550 -8.300 1.00 95.81 101 LEU A O 1
ATOM 857 N N . THR A 1 102 ? 7.352 5.077 -8.769 1.00 96.19 102 THR A N 1
ATOM 858 C CA . THR A 1 102 ? 7.637 5.119 -10.212 1.00 96.19 102 THR A CA 1
ATOM 859 C C . THR A 1 102 ? 8.976 5.803 -10.494 1.00 96.19 102 THR A C 1
ATOM 861 O O . THR A 1 102 ? 9.747 5.317 -11.314 1.00 96.19 102 THR A O 1
ATOM 864 N N . ILE A 1 103 ? 9.295 6.901 -9.795 1.00 96.00 103 ILE A N 1
ATOM 865 C CA . ILE A 1 103 ? 10.583 7.609 -9.947 1.00 96.00 1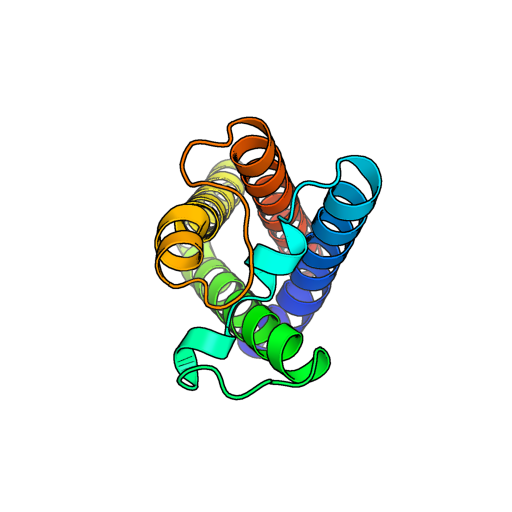03 ILE A CA 1
ATOM 866 C C . ILE A 1 103 ? 11.760 6.729 -9.510 1.00 96.00 103 ILE A C 1
ATOM 868 O O . ILE A 1 103 ? 12.816 6.750 -10.135 1.00 96.00 103 ILE A O 1
ATOM 872 N N . LEU A 1 104 ? 11.582 5.969 -8.430 1.00 94.94 104 LEU A N 1
ATOM 873 C CA . LEU A 1 104 ? 12.611 5.103 -7.854 1.00 94.94 104 LEU A CA 1
ATOM 874 C C . LEU A 1 104 ? 12.607 3.694 -8.463 1.00 94.94 104 LEU A C 1
ATOM 876 O O . LEU A 1 104 ? 13.304 2.810 -7.966 1.00 94.94 104 LEU A O 1
ATOM 880 N N . ALA A 1 105 ? 11.804 3.447 -9.499 1.00 92.75 105 ALA A N 1
ATOM 881 C CA . ALA A 1 105 ? 11.668 2.126 -10.085 1.00 92.75 105 ALA A CA 1
ATOM 882 C C . ALA A 1 105 ? 12.963 1.652 -10.748 1.00 92.75 105 ALA A C 1
ATOM 884 O O . ALA A 1 105 ? 13.528 2.320 -11.609 1.00 92.75 105 ALA A O 1
ATOM 885 N N . ILE A 1 106 ? 13.409 0.460 -10.349 1.00 88.75 106 ILE A N 1
ATOM 886 C CA . ILE A 1 106 ? 14.506 -0.261 -11.014 1.00 88.75 106 ILE A CA 1
ATOM 887 C C . ILE A 1 106 ? 13.933 -1.224 -12.061 1.00 88.75 106 ILE A C 1
ATOM 889 O O . ILE A 1 106 ? 14.550 -1.493 -13.091 1.00 88.75 106 ILE A O 1
ATOM 893 N N . LYS A 1 107 ? 12.732 -1.743 -11.794 1.00 88.94 107 LYS A N 1
ATOM 894 C CA . LYS A 1 107 ? 11.943 -2.553 -12.722 1.00 88.94 107 LYS A CA 1
ATOM 895 C C . LYS A 1 107 ? 11.162 -1.641 -13.665 1.00 88.94 107 LYS A C 1
ATOM 897 O O . LYS A 1 107 ? 10.867 -0.495 -13.341 1.00 88.94 107 LYS A O 1
ATOM 902 N N . GLU A 1 108 ? 10.774 -2.175 -14.816 1.00 92.31 108 GLU A N 1
ATOM 903 C CA . GLU A 1 108 ? 9.852 -1.471 -15.701 1.00 92.31 108 GLU A CA 1
ATOM 904 C C . GLU A 1 108 ? 8.483 -1.328 -15.018 1.00 92.31 108 GLU A C 1
ATOM 906 O O . GLU A 1 108 ? 7.873 -2.321 -14.615 1.00 92.31 108 GLU A O 1
ATOM 911 N N . THR A 1 109 ? 8.008 -0.093 -14.886 1.00 94.88 109 THR A N 1
ATOM 912 C CA . THR A 1 109 ? 6.745 0.272 -14.235 1.00 94.88 109 THR A CA 1
ATOM 913 C C . THR A 1 109 ? 5.933 1.200 -15.144 1.00 94.88 109 THR A C 1
ATOM 915 O O . THR A 1 109 ? 6.458 1.691 -16.150 1.00 94.88 109 THR A O 1
ATOM 918 N N . PRO A 1 110 ? 4.638 1.427 -14.859 1.00 97.06 110 PRO A N 1
ATOM 919 C CA . PRO A 1 110 ? 3.839 2.360 -15.639 1.00 97.06 110 PRO A CA 1
ATOM 920 C C . PRO A 1 110 ? 4.415 3.777 -15.581 1.00 97.06 110 PRO A C 1
ATOM 922 O O . PRO A 1 110 ? 4.966 4.199 -14.569 1.00 97.06 110 PRO A O 1
ATOM 925 N N . ALA A 1 111 ? 4.253 4.544 -16.659 1.00 96.62 111 ALA A N 1
ATOM 926 C CA . ALA A 1 111 ? 4.712 5.928 -16.691 1.00 96.62 111 ALA A CA 1
ATOM 927 C C . ALA A 1 111 ? 3.970 6.806 -15.665 1.00 96.62 111 ALA A C 1
ATOM 929 O O . ALA A 1 111 ? 2.787 6.602 -15.380 1.00 96.62 111 ALA A O 1
ATOM 930 N N . LEU A 1 112 ? 4.626 7.871 -15.191 1.00 97.06 112 LEU A N 1
ATOM 931 C CA . LEU A 1 112 ? 4.023 8.857 -14.281 1.00 97.06 112 LEU A CA 1
ATOM 932 C C . LEU A 1 112 ? 2.746 9.505 -14.833 1.00 97.06 112 LEU A C 1
ATOM 934 O O . LEU A 1 112 ? 1.909 9.958 -14.063 1.00 97.06 112 LEU A O 1
ATOM 938 N N . THR A 1 113 ? 2.604 9.561 -16.156 1.00 97.19 113 THR A N 1
ATOM 939 C CA . THR A 1 113 ? 1.462 10.153 -16.865 1.00 97.19 113 THR A CA 1
ATOM 940 C C . THR A 1 113 ? 0.448 9.115 -17.346 1.00 97.19 113 THR A C 1
ATOM 942 O O . THR A 1 113 ? -0.526 9.479 -18.006 1.00 97.19 113 THR A O 1
ATOM 945 N N . ASN A 1 114 ? 0.644 7.827 -17.037 1.00 97.94 114 ASN A N 1
ATOM 946 C CA . ASN A 1 114 ? -0.291 6.784 -17.439 1.00 97.94 114 ASN A CA 1
ATOM 947 C C . ASN A 1 114 ? -1.584 6.877 -16.610 1.00 97.94 114 ASN A C 1
ATOM 949 O O . ASN A 1 114 ? -1.665 6.390 -15.482 1.00 97.94 114 ASN A O 1
ATOM 953 N N . GLY A 1 115 ? -2.613 7.495 -17.195 1.00 98.06 115 GLY A N 1
ATOM 954 C CA . GLY A 1 115 ? -3.903 7.704 -16.539 1.00 98.06 115 GLY A CA 1
ATOM 955 C C . GLY A 1 115 ? -4.626 6.410 -16.156 1.00 98.06 115 GLY A C 1
ATOM 956 O O . GLY A 1 115 ? -5.283 6.373 -15.116 1.00 98.06 115 GLY A O 1
ATOM 957 N N . ILE A 1 116 ? -4.476 5.339 -16.944 1.00 98.25 116 ILE A N 1
ATOM 958 C CA . ILE A 1 116 ? -5.096 4.041 -16.645 1.00 98.25 116 ILE A CA 1
ATOM 959 C C . ILE A 1 116 ? -4.419 3.427 -15.419 1.00 98.25 116 ILE A C 1
ATOM 961 O O . ILE A 1 116 ? -5.105 3.037 -14.476 1.00 98.25 116 ILE A O 1
ATOM 965 N N . ALA A 1 117 ? -3.086 3.398 -15.383 1.00 98.31 117 ALA A N 1
ATOM 966 C CA . ALA A 1 117 ? -2.339 2.869 -14.246 1.00 98.31 117 ALA A CA 1
ATOM 967 C C . ALA A 1 117 ? -2.606 3.657 -12.953 1.00 98.31 117 ALA A C 1
ATOM 969 O O . ALA A 1 117 ? -2.837 3.041 -11.912 1.00 98.31 117 ALA A O 1
ATOM 970 N N . ILE A 1 118 ? -2.663 4.994 -13.021 1.00 98.62 118 ILE A N 1
ATOM 971 C CA . ILE A 1 118 ? -3.042 5.846 -11.880 1.00 98.62 118 ILE A CA 1
ATOM 972 C C . ILE A 1 118 ? -4.443 5.479 -11.383 1.00 98.62 118 ILE A C 1
ATOM 974 O O . ILE A 1 118 ? -4.634 5.263 -10.188 1.00 98.62 118 ILE A O 1
ATOM 978 N N . MET A 1 119 ? -5.417 5.363 -12.290 1.00 98.44 119 MET A N 1
ATOM 979 C CA . MET A 1 119 ? -6.788 5.000 -11.933 1.00 98.44 119 MET A CA 1
ATOM 980 C C . MET A 1 119 ? -6.846 3.629 -11.248 1.00 98.44 119 MET A C 1
ATOM 982 O O . MET A 1 119 ? -7.424 3.518 -10.167 1.00 98.44 119 MET A O 1
ATOM 986 N N . LEU A 1 120 ? -6.224 2.600 -11.833 1.00 98.56 120 LEU A N 1
ATOM 987 C CA . LEU A 1 120 ? -6.182 1.246 -11.267 1.00 98.56 120 LEU A CA 1
ATOM 988 C C . LEU A 1 120 ? -5.499 1.231 -9.894 1.00 98.56 120 LEU A C 1
ATOM 990 O O . LEU A 1 120 ? -6.010 0.624 -8.951 1.00 98.56 120 LEU A O 1
ATOM 994 N N . TRP A 1 121 ? -4.385 1.950 -9.756 1.00 98.62 121 TRP A N 1
ATOM 995 C CA . TRP A 1 121 ? -3.652 2.084 -8.502 1.00 98.62 121 TRP A CA 1
ATOM 996 C C . TRP A 1 121 ? -4.500 2.739 -7.408 1.00 98.62 121 TRP A C 1
ATOM 998 O O . TRP A 1 121 ? -4.620 2.198 -6.302 1.00 98.62 121 TRP A O 1
ATOM 1008 N N . THR A 1 122 ? -5.139 3.872 -7.712 1.00 98.25 122 THR A N 1
ATOM 1009 C CA . THR A 1 122 ? -6.032 4.570 -6.778 1.00 98.25 122 THR A CA 1
ATOM 1010 C C . THR A 1 122 ? -7.254 3.720 -6.430 1.00 98.25 122 THR A C 1
ATOM 1012 O O . THR A 1 122 ? -7.633 3.667 -5.260 1.00 98.25 122 THR A O 1
ATOM 1015 N N . MET A 1 123 ? -7.843 3.006 -7.396 1.00 98.25 123 MET A N 1
ATOM 1016 C CA . MET A 1 123 ? -8.942 2.069 -7.139 1.00 98.25 123 MET A CA 1
ATOM 1017 C C . MET A 1 123 ? -8.507 0.952 -6.192 1.00 98.25 123 MET A C 1
ATOM 1019 O O . MET A 1 123 ? -9.193 0.704 -5.202 1.00 98.25 123 MET A O 1
ATOM 1023 N N . GLY A 1 124 ? -7.352 0.328 -6.431 1.00 98.44 124 GLY A N 1
ATOM 1024 C CA . GLY A 1 124 ? -6.804 -0.685 -5.530 1.00 98.44 124 GLY A CA 1
ATOM 1025 C C . GLY A 1 124 ? -6.712 -0.175 -4.091 1.00 98.44 124 GLY A C 1
ATOM 1026 O O . GLY A 1 124 ? -7.223 -0.805 -3.161 1.00 98.44 124 GLY A O 1
ATOM 1027 N N . HIS A 1 125 ? -6.154 1.021 -3.908 1.00 98.50 125 HIS A N 1
ATOM 1028 C CA . HIS A 1 125 ? -6.025 1.647 -2.591 1.00 98.50 125 HIS A CA 1
ATOM 1029 C C . HIS A 1 125 ? -7.374 2.057 -1.979 1.00 98.50 125 HIS A C 1
ATOM 1031 O O . HIS A 1 125 ? -7.565 1.972 -0.762 1.00 98.50 125 HIS A O 1
ATOM 1037 N N . LEU A 1 126 ? -8.362 2.439 -2.784 1.00 98.38 126 LEU A N 1
ATOM 1038 C CA . LEU A 1 126 ? -9.718 2.658 -2.286 1.00 98.38 126 LEU A CA 1
ATOM 1039 C C . LEU A 1 126 ? -10.295 1.362 -1.688 1.00 98.38 126 LEU A C 1
ATOM 1041 O O . LEU A 1 126 ? -10.776 1.370 -0.552 1.00 98.38 126 LEU A O 1
ATOM 1045 N N . PHE A 1 127 ? -10.171 0.236 -2.400 1.00 98.25 127 PHE A N 1
ATOM 1046 C CA . PHE A 1 127 ? -10.598 -1.082 -1.911 1.00 98.25 127 PHE A CA 1
ATOM 1047 C C . PHE A 1 127 ? -9.829 -1.523 -0.661 1.00 98.25 127 PHE A C 1
ATOM 1049 O O . PHE A 1 127 ? -10.429 -2.082 0.262 1.00 98.25 127 PHE A O 1
ATOM 1056 N N . TYR A 1 128 ? -8.530 -1.227 -0.581 1.00 98.56 128 TYR A N 1
ATOM 1057 C CA . TYR A 1 128 ? -7.734 -1.444 0.628 1.00 98.56 128 TYR A CA 1
ATOM 1058 C C . TYR A 1 128 ? -8.314 -0.694 1.835 1.00 98.56 128 TYR A C 1
ATOM 1060 O O . TYR A 1 128 ? -8.601 -1.306 2.867 1.00 98.56 128 TYR A O 1
ATOM 1068 N N . GLY A 1 129 ? -8.548 0.617 1.704 1.00 98.25 129 GLY A N 1
ATOM 1069 C CA . GLY A 1 129 ? -9.090 1.441 2.788 1.00 98.25 129 GLY A CA 1
ATOM 1070 C C . GLY A 1 129 ? -10.470 0.966 3.252 1.00 98.25 129 GLY A C 1
ATOM 1071 O O . GLY A 1 129 ? -10.724 0.862 4.455 1.00 98.25 129 GLY A O 1
ATOM 1072 N N . ILE A 1 130 ? -11.334 0.589 2.305 1.00 98.12 130 ILE A N 1
ATOM 1073 C CA . ILE A 1 130 ? -12.646 -0.010 2.585 1.00 98.12 130 ILE A CA 1
ATOM 1074 C C . ILE A 1 130 ? -12.495 -1.352 3.323 1.00 98.12 130 ILE A C 1
ATOM 1076 O O . ILE A 1 130 ? -13.202 -1.604 4.300 1.00 98.12 130 ILE A O 1
ATOM 1080 N N . SER A 1 131 ? -11.544 -2.195 2.922 1.00 98.00 131 SER A N 1
ATOM 1081 C CA . SER A 1 131 ? -11.286 -3.486 3.576 1.00 98.00 131 SER A CA 1
ATOM 1082 C C . SER A 1 131 ? -10.845 -3.303 5.029 1.00 98.00 131 SER A C 1
ATOM 1084 O O . SER A 1 131 ? -11.415 -3.915 5.935 1.00 98.00 131 SER A O 1
ATOM 1086 N N . VAL A 1 132 ? -9.895 -2.394 5.284 1.00 97.81 132 VAL A N 1
ATOM 1087 C CA . VAL A 1 132 ? -9.476 -2.036 6.651 1.00 97.81 132 VAL A CA 1
ATOM 1088 C C . VAL A 1 132 ? -10.666 -1.528 7.464 1.00 97.81 132 VAL A C 1
ATOM 1090 O O . VAL A 1 132 ? -10.841 -1.915 8.624 1.00 97.81 132 VAL A O 1
ATOM 1093 N N . PHE A 1 133 ? -11.511 -0.688 6.868 1.00 97.06 133 PHE A N 1
ATOM 1094 C CA . PHE A 1 133 ? -12.701 -0.174 7.529 1.00 97.06 133 PHE A CA 1
ATOM 1095 C C . PHE A 1 133 ? -13.638 -1.298 7.988 1.00 97.06 133 PHE A C 1
ATOM 1097 O O . PHE A 1 133 ? -13.984 -1.361 9.170 1.00 97.06 133 PHE A O 1
ATOM 1104 N N . TYR A 1 134 ? -14.017 -2.217 7.101 1.00 95.69 134 TYR A N 1
ATOM 1105 C CA . TYR A 1 134 ? -14.927 -3.307 7.459 1.00 95.69 134 TYR A CA 1
ATOM 1106 C C . TYR A 1 134 ? -14.309 -4.279 8.472 1.00 95.69 134 TYR A C 1
ATOM 1108 O O . TYR A 1 134 ? -14.940 -4.568 9.492 1.00 95.69 134 TYR A O 1
ATOM 1116 N N . PHE A 1 135 ? -13.059 -4.712 8.274 1.00 94.56 135 PHE A N 1
ATOM 1117 C CA . PHE A 1 135 ? -12.390 -5.623 9.212 1.00 94.56 135 PHE A CA 1
ATOM 1118 C C . PHE A 1 135 ? -12.177 -4.996 10.594 1.00 94.56 135 PHE A C 1
ATOM 1120 O O . PHE A 1 135 ? -12.355 -5.659 11.621 1.00 94.56 135 PHE A O 1
ATOM 1127 N N . SER A 1 136 ? -11.838 -3.706 10.649 1.00 92.38 136 SER A N 1
ATOM 1128 C CA . SER A 1 136 ? -11.666 -3.003 11.923 1.00 92.38 136 SER A CA 1
ATOM 1129 C C . SER A 1 136 ? -12.975 -2.855 12.690 1.00 92.38 136 SER A C 1
ATOM 1131 O O . SER A 1 136 ? -12.970 -3.061 13.904 1.00 92.38 136 SER A O 1
ATOM 1133 N N . ASN A 1 137 ? -14.089 -2.554 12.011 1.00 88.31 137 ASN A N 1
ATOM 1134 C CA . ASN A 1 137 ? -15.400 -2.473 12.649 1.00 88.31 137 ASN A CA 1
ATOM 1135 C C . ASN A 1 137 ? -15.882 -3.854 13.103 1.00 88.31 137 ASN A C 1
ATOM 1137 O O . ASN A 1 137 ? -16.321 -3.967 14.241 1.00 88.31 137 ASN A O 1
ATOM 1141 N N . PHE A 1 138 ? -15.704 -4.913 12.309 1.00 83.38 138 PHE A N 1
ATOM 1142 C CA . PHE A 1 138 ? -16.019 -6.283 12.736 1.00 83.38 138 PHE A CA 1
ATOM 1143 C C . PHE A 1 138 ? -15.307 -6.654 14.054 1.00 83.38 138 PHE A C 1
ATOM 1145 O O . PHE A 1 138 ? -15.930 -7.104 15.013 1.00 83.38 138 PHE A O 1
ATOM 1152 N N . LEU A 1 139 ? -14.012 -6.342 14.169 1.00 74.62 139 LEU A N 1
ATOM 1153 C CA . LEU A 1 139 ? -13.214 -6.608 15.376 1.00 74.62 139 LEU A CA 1
ATOM 1154 C C . LEU A 1 139 ? -13.414 -5.589 16.519 1.00 74.62 139 LEU A C 1
ATOM 1156 O O . LEU A 1 139 ? -12.843 -5.760 17.609 1.00 74.62 139 LEU A O 1
ATOM 1160 N N . HIS A 1 140 ? -14.165 -4.508 16.291 1.00 65.19 140 HIS A N 1
ATOM 1161 C CA . HIS A 1 140 ? -14.525 -3.512 17.308 1.00 65.19 140 HIS A CA 1
ATOM 1162 C C . HIS A 1 140 ? -15.969 -3.625 17.804 1.00 65.19 140 HIS A C 1
ATOM 1164 O O . HIS A 1 140 ? -16.192 -3.286 18.961 1.00 65.19 140 HIS A O 1
ATOM 1170 N N . VAL A 1 141 ? -16.906 -4.102 16.979 1.00 51.56 141 VAL A N 1
ATOM 1171 C CA . VAL A 1 141 ? -18.341 -4.231 17.299 1.00 51.56 141 VAL A CA 1
ATOM 1172 C C . VAL A 1 141 ? -18.607 -5.321 18.347 1.00 51.56 141 VAL A C 1
ATOM 1174 O O . VAL A 1 141 ? -19.588 -5.242 19.072 1.00 51.56 141 VAL A O 1
ATOM 1177 N N . HIS A 1 142 ? -17.697 -6.280 18.536 1.00 42.00 142 HIS A N 1
ATOM 1178 C CA . HIS A 1 142 ? -17.765 -7.254 19.638 1.00 42.00 142 HIS A CA 1
ATOM 1179 C C . HIS A 1 142 ? -17.197 -6.716 20.971 1.00 42.00 142 HIS A C 1
ATOM 1181 O O . HIS A 1 142 ? -16.385 -7.372 21.642 1.00 42.00 142 HIS A O 1
ATOM 1187 N N . LYS A 1 143 ? -17.570 -5.491 21.342 1.00 42.75 143 LYS A N 1
ATOM 1188 C CA . LYS A 1 143 ? -17.330 -4.914 22.668 1.00 42.75 143 LYS A CA 1
ATOM 118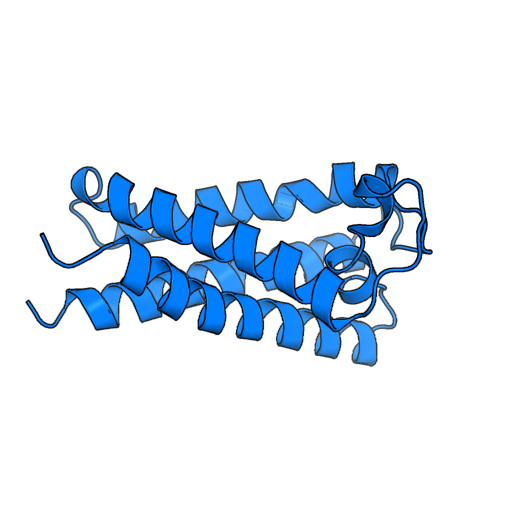9 C C . LYS A 1 143 ? -18.557 -4.173 23.156 1.00 42.75 143 LYS A C 1
ATOM 1191 O O . LYS A 1 143 ? -19.049 -3.331 22.379 1.00 42.75 143 LYS A O 1
#